Protein AF-A0A7J9MQE6-F1 (afdb_monomer)

Solvent-accessible surface area (backbone atoms only — not comparable to full-atom values): 6881 Å² total; per-residue (Å²): 132,86,78,79,64,64,79,75,65,32,72,67,51,50,51,52,50,43,68,76,34,56,75,75,67,57,64,67,83,64,50,72,65,57,46,51,51,53,49,53,51,50,52,51,50,57,60,51,68,68,42,91,43,76,67,50,34,54,50,52,51,50,53,54,57,66,68,60,66,72,84,71,84,64,95,64,91,70,88,75,81,79,72,86,78,80,87,75,78,85,88,82,85,87,82,86,82,84,82,79,84,130

Mean predicted aligned error: 18.94 Å

Structure (mmCIF, N/CA/C/O backbone):
data_AF-A0A7J9MQE6-F1
#
_entry.id   AF-A0A7J9MQE6-F1
#
loop_
_atom_site.group_PDB
_atom_site.id
_atom_site.type_symbol
_atom_site.label_atom_id
_atom_site.label_alt_id
_atom_site.label_comp_id
_atom_site.label_asym_id
_atom_site.label_entity_id
_atom_site.label_seq_id
_atom_site.pdbx_PDB_ins_code
_atom_site.Cartn_x
_atom_site.Cartn_y
_atom_site.Cartn_z
_atom_site.occupancy
_atom_site.B_iso_or_equiv
_atom_site.auth_seq_id
_atom_site.auth_comp_id
_atom_site.auth_asym_id
_atom_site.auth_atom_id
_atom_site.pdbx_PDB_model_num
ATOM 1 N N . MET A 1 1 ? -20.780 -10.462 -6.974 1.00 45.81 1 MET A N 1
ATOM 2 C CA . MET A 1 1 ? -19.408 -10.807 -6.545 1.00 45.81 1 MET A CA 1
ATOM 3 C C . MET A 1 1 ? -18.716 -11.459 -7.733 1.00 45.81 1 MET A C 1
ATOM 5 O O . MET A 1 1 ? -19.064 -12.575 -8.094 1.00 45.81 1 MET A O 1
ATOM 9 N N . MET A 1 2 ? -17.872 -10.708 -8.439 1.00 63.72 2 MET A N 1
ATOM 10 C CA . MET A 1 2 ? -17.177 -11.192 -9.634 1.00 63.72 2 MET A CA 1
ATOM 11 C C . MET A 1 2 ? -16.049 -12.111 -9.156 1.00 63.72 2 MET A C 1
ATOM 13 O O . MET A 1 2 ? -15.145 -11.647 -8.467 1.00 63.72 2 MET A O 1
ATOM 17 N N . LYS A 1 3 ? -16.160 -13.421 -9.408 1.00 71.94 3 LYS A N 1
ATOM 18 C CA . LYS A 1 3 ? -15.112 -14.377 -9.031 1.00 71.94 3 LYS A CA 1
ATOM 19 C C . LYS A 1 3 ? -13.891 -14.091 -9.899 1.00 71.94 3 LYS A C 1
ATOM 21 O O . LYS A 1 3 ? -13.968 -14.196 -11.122 1.00 71.94 3 LYS A O 1
ATOM 26 N N . PHE A 1 4 ? -12.806 -13.659 -9.267 1.00 72.12 4 PHE A N 1
ATOM 27 C CA . PHE A 1 4 ? -11.526 -13.514 -9.940 1.00 72.12 4 PHE A CA 1
ATOM 28 C C . PHE A 1 4 ? -11.062 -14.911 -10.361 1.00 72.12 4 PHE A C 1
ATOM 30 O O . PHE A 1 4 ? -11.169 -15.855 -9.580 1.00 72.12 4 PHE A O 1
ATOM 37 N N . ASN A 1 5 ? -10.673 -15.064 -11.625 1.00 75.56 5 ASN A N 1
ATOM 38 C CA . ASN A 1 5 ? -10.330 -16.369 -12.174 1.00 75.56 5 ASN A CA 1
ATOM 39 C C . ASN A 1 5 ? -8.815 -16.550 -12.084 1.00 75.56 5 ASN A C 1
ATOM 41 O O . ASN A 1 5 ? -8.092 -16.146 -12.997 1.00 75.56 5 ASN A O 1
ATOM 45 N N . ASP A 1 6 ? -8.355 -17.100 -10.960 1.00 70.50 6 ASP A N 1
ATOM 46 C CA . ASP A 1 6 ? -6.930 -17.257 -10.644 1.00 70.50 6 ASP A CA 1
ATOM 47 C C . ASP A 1 6 ? -6.189 -18.088 -11.707 1.00 70.50 6 ASP A C 1
ATOM 49 O O . ASP A 1 6 ? -5.053 -17.777 -12.052 1.00 70.50 6 ASP A O 1
ATOM 53 N N . GLU A 1 7 ? -6.861 -19.068 -12.326 1.00 74.19 7 GLU A N 1
ATOM 54 C CA . GLU A 1 7 ? -6.292 -19.903 -13.398 1.00 74.19 7 GLU A CA 1
ATOM 55 C C . GLU A 1 7 ? -5.904 -19.112 -14.653 1.00 74.19 7 GLU A C 1
ATOM 57 O O . GLU A 1 7 ? -4.994 -19.500 -15.383 1.00 74.19 7 GLU A O 1
ATOM 62 N N . LYS A 1 8 ? -6.576 -17.986 -14.924 1.00 75.25 8 LYS A N 1
ATOM 63 C CA . LYS A 1 8 ? -6.280 -17.159 -16.104 1.00 75.25 8 LYS A CA 1
ATOM 64 C C . LYS A 1 8 ? -4.950 -16.413 -15.964 1.00 75.25 8 LYS A C 1
ATOM 66 O O . LYS A 1 8 ? -4.370 -16.009 -16.969 1.00 75.25 8 LYS A O 1
ATOM 71 N N . TYR A 1 9 ? -4.499 -16.209 -14.731 1.00 81.25 9 TYR A N 1
ATOM 72 C CA . TYR A 1 9 ? -3.286 -15.473 -14.393 1.00 81.25 9 TYR A CA 1
ATOM 73 C C . TYR A 1 9 ? -2.260 -16.399 -13.741 1.00 81.25 9 TYR A C 1
ATOM 75 O O . TYR A 1 9 ? -1.562 -16.003 -12.808 1.00 81.25 9 TYR A O 1
ATOM 83 N N . ASP A 1 10 ? -2.174 -17.635 -14.237 1.00 83.44 10 ASP A N 1
ATOM 84 C CA . ASP A 1 10 ? -1.128 -18.560 -13.832 1.00 83.44 10 ASP A CA 1
ATOM 85 C C . ASP A 1 10 ? 0.272 -18.006 -14.166 1.00 83.44 10 ASP A C 1
ATOM 87 O O . ASP A 1 10 ? 0.449 -17.048 -14.933 1.00 83.44 10 ASP A O 1
ATOM 91 N N . SER A 1 11 ? 1.300 -18.608 -13.569 1.00 83.31 11 SER A N 1
ATOM 92 C CA . SER A 1 11 ? 2.684 -18.171 -13.778 1.00 83.31 11 SER A CA 1
ATOM 93 C C . SER A 1 11 ? 3.084 -18.196 -15.256 1.00 83.31 11 SER A C 1
ATOM 95 O O . SER A 1 11 ? 3.793 -17.302 -15.708 1.00 83.31 11 SER A O 1
ATOM 97 N N . LYS A 1 12 ? 2.565 -19.149 -16.043 1.00 88.56 12 LYS A N 1
ATOM 98 C CA . LYS A 1 12 ? 2.851 -1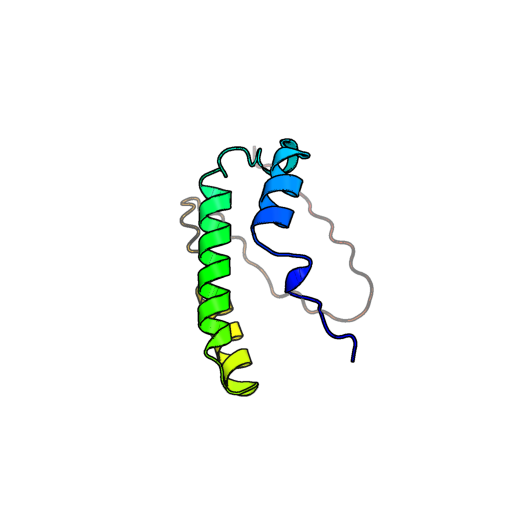9.271 -17.481 1.00 88.56 12 LYS A CA 1
ATOM 99 C C . LYS A 1 12 ? 2.285 -18.105 -18.286 1.00 88.56 12 LYS A C 1
ATOM 101 O O . LYS A 1 12 ? 2.944 -17.614 -19.206 1.00 88.56 12 LYS A O 1
ATOM 106 N N . TYR A 1 13 ? 1.072 -17.660 -17.965 1.00 87.56 13 TYR A N 1
ATOM 107 C CA . TYR A 1 13 ? 0.463 -16.492 -18.584 1.00 87.56 13 TYR A CA 1
ATOM 108 C C . TYR A 1 13 ? 1.278 -15.233 -18.287 1.00 87.56 13 TYR A C 1
ATOM 110 O O . TYR A 1 13 ? 1.568 -14.465 -19.209 1.00 87.56 13 TYR A O 1
ATOM 118 N N . LEU A 1 14 ? 1.681 -15.047 -17.025 1.00 84.00 14 LEU A N 1
ATOM 119 C CA . LEU A 1 14 ? 2.508 -13.913 -16.614 1.00 84.00 14 LEU A CA 1
ATOM 120 C C . LEU A 1 14 ? 3.872 -13.936 -17.313 1.00 84.00 14 LEU A C 1
ATOM 122 O O . LEU A 1 14 ? 4.246 -12.934 -17.921 1.00 84.00 14 LEU A O 1
ATOM 126 N N . ASP A 1 15 ? 4.559 -15.078 -17.330 1.00 85.44 15 ASP A N 1
ATOM 127 C CA . ASP A 1 15 ? 5.847 -15.235 -18.014 1.00 85.44 15 ASP A CA 1
ATOM 128 C C . ASP A 1 15 ? 5.736 -14.885 -19.502 1.00 85.44 15 ASP A C 1
ATOM 130 O O . ASP A 1 15 ? 6.514 -14.092 -20.030 1.00 85.44 15 ASP A O 1
ATOM 134 N N . ASN A 1 16 ? 4.723 -15.412 -20.194 1.00 89.50 16 ASN A N 1
ATOM 135 C CA . ASN A 1 16 ? 4.476 -15.095 -21.600 1.00 89.50 16 ASN A CA 1
ATOM 136 C C . ASN A 1 16 ? 4.145 -13.607 -21.815 1.00 89.50 16 ASN A C 1
ATOM 138 O O . ASN A 1 16 ? 4.587 -13.008 -22.797 1.00 89.50 16 ASN A O 1
ATOM 142 N N . PHE A 1 17 ? 3.388 -12.991 -20.905 1.00 86.94 17 PHE A N 1
ATOM 143 C CA . PHE A 1 17 ? 3.062 -11.569 -20.962 1.00 86.94 17 PHE A CA 1
ATOM 144 C C . PHE A 1 17 ? 4.314 -10.694 -20.814 1.00 86.94 17 PHE A C 1
ATOM 146 O O . PHE A 1 17 ? 4.516 -9.787 -21.625 1.00 86.94 17 PHE A O 1
ATOM 153 N N . PHE A 1 18 ? 5.182 -10.984 -19.844 1.00 83.88 18 PHE A N 1
ATOM 154 C CA . PHE A 1 18 ? 6.432 -10.246 -19.643 1.00 83.88 18 PHE A CA 1
ATOM 155 C C . PHE A 1 18 ? 7.441 -10.492 -20.770 1.00 83.88 18 PHE A C 1
ATOM 157 O O . PHE A 1 18 ? 8.049 -9.538 -21.256 1.00 83.88 18 PHE A O 1
ATOM 164 N N . ASN A 1 19 ? 7.538 -11.724 -21.277 1.00 84.31 19 ASN A N 1
ATOM 165 C CA . ASN A 1 19 ? 8.377 -12.059 -22.432 1.00 84.31 19 ASN A CA 1
ATOM 166 C C . ASN A 1 19 ? 7.958 -11.295 -23.696 1.00 84.31 19 ASN A C 1
ATOM 168 O O . ASN A 1 19 ? 8.809 -10.819 -24.446 1.00 84.31 19 ASN A O 1
ATOM 172 N N . LYS A 1 20 ? 6.648 -11.130 -23.925 1.00 89.12 20 LYS A N 1
ATOM 173 C CA . LYS A 1 20 ? 6.114 -10.332 -25.043 1.00 89.12 20 LYS A CA 1
ATOM 174 C C . LYS A 1 20 ? 6.255 -8.827 -24.833 1.00 89.12 20 LYS A C 1
ATOM 176 O O . LYS A 1 20 ? 6.240 -8.073 -25.803 1.00 89.12 20 LYS A O 1
ATOM 181 N N . ASN A 1 21 ? 6.414 -8.388 -23.588 1.00 81.31 21 ASN A N 1
ATOM 182 C CA . ASN A 1 21 ? 6.543 -6.986 -23.220 1.00 81.31 21 ASN A CA 1
ATOM 183 C C . ASN A 1 21 ? 7.862 -6.742 -22.468 1.00 81.31 21 ASN A C 1
ATOM 185 O O . ASN A 1 21 ? 7.844 -6.305 -21.316 1.00 81.31 21 ASN A O 1
ATOM 189 N N . PRO A 1 22 ? 9.029 -6.938 -23.110 1.00 75.31 22 PRO A N 1
ATOM 190 C CA . PRO A 1 22 ? 10.329 -6.835 -22.444 1.00 75.31 22 PRO A CA 1
ATOM 191 C C . PRO A 1 22 ? 10.613 -5.432 -21.885 1.00 75.31 22 PRO A C 1
ATOM 193 O O . PRO A 1 22 ? 11.476 -5.266 -21.031 1.00 75.31 22 PRO A O 1
ATOM 196 N N . ARG A 1 23 ? 9.874 -4.404 -22.327 1.00 77.06 23 ARG A N 1
ATOM 197 C CA . ARG A 1 23 ? 9.917 -3.049 -21.752 1.00 77.06 23 ARG A CA 1
ATOM 198 C C . ARG A 1 23 ? 9.340 -2.976 -20.332 1.00 77.06 23 ARG A C 1
ATOM 200 O O . ARG A 1 23 ? 9.743 -2.090 -19.595 1.00 77.06 23 ARG A O 1
ATOM 207 N N . LEU A 1 24 ? 8.445 -3.892 -19.956 1.00 70.94 24 LEU A N 1
ATOM 208 C CA . LEU A 1 24 ? 7.899 -3.995 -18.598 1.00 70.94 24 LEU A CA 1
ATOM 209 C C . LEU A 1 24 ? 8.883 -4.671 -17.638 1.00 70.94 24 LEU A C 1
ATOM 211 O O . LEU A 1 24 ? 8.901 -4.338 -16.463 1.00 70.94 24 LEU A O 1
ATOM 215 N N . CYS A 1 25 ? 9.718 -5.590 -18.137 1.00 59.88 25 CYS A N 1
ATOM 216 C CA . CYS A 1 25 ? 10.773 -6.234 -17.345 1.00 59.88 25 CYS A CA 1
ATOM 217 C C . CYS A 1 25 ? 12.063 -5.413 -17.257 1.00 59.88 25 CYS A C 1
ATOM 219 O O . CYS A 1 25 ? 12.885 -5.665 -16.379 1.00 59.88 25 CYS A O 1
ATOM 221 N N . LYS A 1 26 ? 12.253 -4.415 -18.128 1.00 56.16 26 LYS A N 1
ATOM 222 C CA . LYS A 1 26 ? 13.343 -3.440 -18.011 1.00 56.16 26 LYS A CA 1
ATOM 223 C C . LYS A 1 26 ? 13.010 -2.410 -16.935 1.00 56.16 26 LYS A C 1
ATOM 225 O O . LYS A 1 26 ? 12.900 -1.219 -17.211 1.00 56.16 26 LYS A O 1
ATOM 230 N N . PHE A 1 27 ? 12.887 -2.863 -15.694 1.00 56.88 27 PHE A N 1
ATOM 231 C CA . PHE A 1 27 ? 13.190 -1.971 -14.591 1.00 56.88 27 PHE A CA 1
ATOM 232 C C . PHE A 1 27 ? 14.688 -1.698 -14.703 1.00 56.88 27 PHE A C 1
ATOM 234 O O . PHE A 1 27 ? 15.507 -2.604 -14.548 1.00 56.88 27 PHE A O 1
ATOM 241 N N . ALA A 1 28 ? 15.052 -0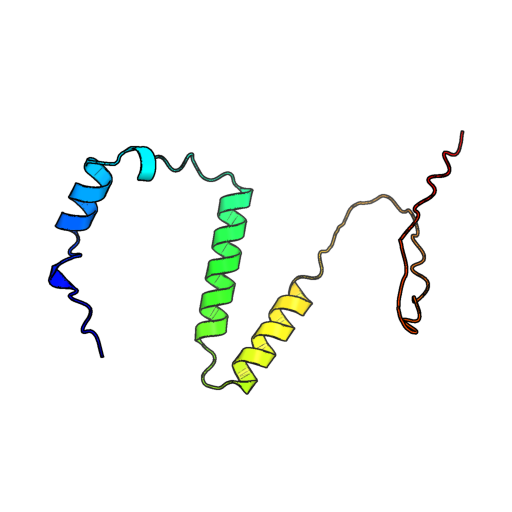.465 -15.068 1.00 56.28 28 ALA A N 1
ATOM 242 C CA . ALA A 1 28 ? 16.399 0.017 -14.793 1.00 56.28 28 ALA A CA 1
ATOM 243 C C . ALA A 1 28 ? 16.708 -0.347 -13.337 1.00 56.28 28 ALA A C 1
ATOM 245 O O . ALA A 1 28 ? 15.798 -0.241 -12.509 1.00 56.28 28 ALA A O 1
ATOM 246 N N . ALA A 1 29 ? 17.922 -0.836 -13.051 1.00 62.06 29 ALA A N 1
ATOM 247 C CA . ALA A 1 29 ? 18.329 -1.160 -11.687 1.00 62.06 29 ALA A CA 1
ATOM 248 C C . ALA A 1 29 ? 17.851 -0.022 -10.785 1.00 62.06 29 ALA A C 1
ATOM 250 O O . ALA A 1 29 ? 18.247 1.126 -11.001 1.00 62.06 29 ALA A O 1
ATOM 251 N N . ALA A 1 30 ? 16.887 -0.328 -9.910 1.00 62.22 30 ALA A N 1
ATOM 252 C CA . ALA A 1 30 ? 16.220 0.696 -9.131 1.00 62.22 30 ALA A CA 1
ATOM 253 C C . ALA A 1 30 ? 17.318 1.430 -8.376 1.00 62.22 30 ALA A C 1
ATOM 255 O O . ALA A 1 30 ? 18.117 0.785 -7.688 1.00 62.22 30 ALA A O 1
ATOM 256 N N . ASP A 1 31 ? 17.410 2.748 -8.558 1.00 74.81 31 ASP A N 1
ATOM 257 C CA . ASP A 1 31 ? 18.452 3.496 -7.875 1.00 74.81 31 ASP A CA 1
ATOM 258 C C . ASP A 1 31 ? 18.322 3.234 -6.361 1.00 74.81 31 ASP A C 1
ATOM 260 O O . ASP A 1 31 ? 17.253 2.868 -5.852 1.00 74.81 31 ASP A O 1
ATOM 264 N N . GLN A 1 32 ? 19.427 3.351 -5.632 1.00 80.38 32 GLN A N 1
ATOM 265 C CA . GLN A 1 32 ? 19.475 3.004 -4.215 1.00 80.38 32 GLN A CA 1
ATOM 266 C C . GLN A 1 32 ? 18.362 3.689 -3.397 1.00 80.38 32 GLN A C 1
ATOM 268 O O . GLN A 1 32 ? 17.844 3.093 -2.452 1.00 80.38 32 GLN A O 1
ATOM 273 N N . THR A 1 33 ? 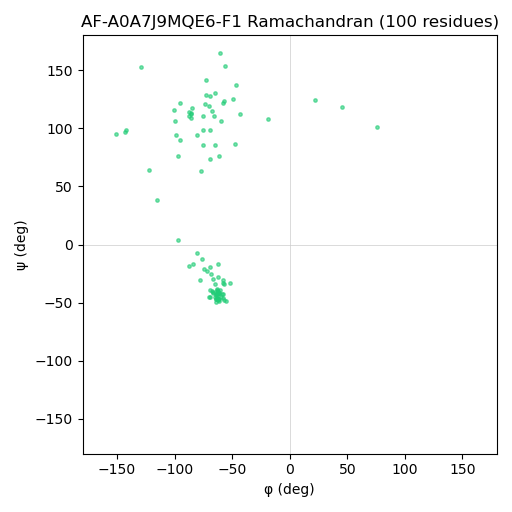17.958 4.906 -3.768 1.00 78.38 33 THR A N 1
ATOM 274 C CA . THR A 1 33 ? 16.853 5.644 -3.143 1.00 78.38 33 THR A CA 1
ATOM 275 C C . THR A 1 33 ? 15.498 5.007 -3.443 1.00 78.38 33 THR A C 1
ATOM 277 O O . T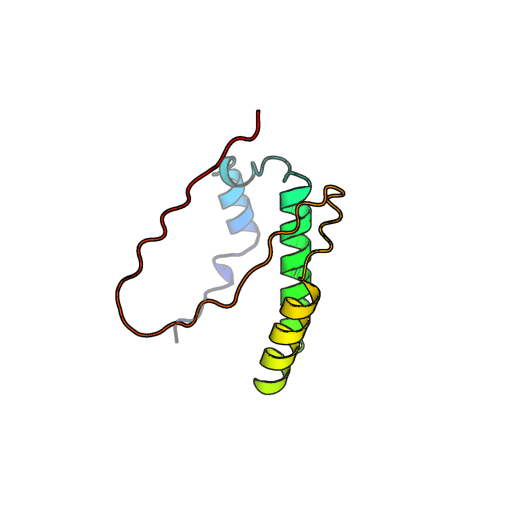HR A 1 33 ? 14.730 4.762 -2.513 1.00 78.38 33 THR A O 1
ATOM 280 N N . THR A 1 34 ? 15.240 4.621 -4.695 1.00 81.81 34 THR A N 1
ATOM 281 C CA . THR A 1 34 ? 14.039 3.871 -5.088 1.00 81.81 34 THR A CA 1
ATOM 282 C C . THR A 1 34 ? 13.946 2.536 -4.340 1.00 81.81 34 THR A C 1
ATOM 284 O O . THR A 1 34 ? 12.884 2.178 -3.828 1.00 81.81 34 THR A O 1
ATOM 287 N N . THR A 1 35 ? 15.066 1.821 -4.198 1.00 85.44 35 THR A N 1
ATOM 288 C CA . THR A 1 35 ? 15.121 0.553 -3.448 1.00 85.44 35 THR A CA 1
ATOM 289 C C . THR A 1 35 ? 14.807 0.760 -1.963 1.00 85.44 35 THR A C 1
ATOM 291 O O . THR A 1 35 ? 13.961 0.058 -1.408 1.00 85.44 35 THR A O 1
ATOM 294 N N . LYS A 1 36 ? 15.425 1.763 -1.323 1.00 84.44 36 LYS A N 1
ATOM 295 C CA . LYS A 1 36 ? 15.163 2.112 0.084 1.00 84.44 36 LYS A CA 1
ATOM 296 C C . LYS A 1 36 ? 13.713 2.545 0.309 1.00 84.44 36 LYS A C 1
ATOM 298 O O . LYS A 1 36 ? 13.098 2.119 1.282 1.00 84.44 36 LYS A O 1
ATOM 303 N N . PHE A 1 37 ? 13.146 3.336 -0.602 1.00 83.56 37 PHE A N 1
ATOM 304 C CA . PHE A 1 37 ? 11.749 3.766 -0.535 1.00 83.56 37 PHE A CA 1
ATOM 305 C C . PHE A 1 37 ? 10.781 2.578 -0.607 1.00 83.56 37 PHE A C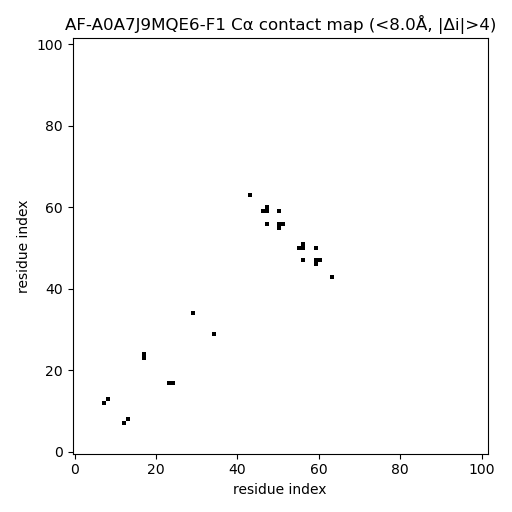 1
ATOM 307 O O . PHE A 1 37 ? 9.867 2.465 0.211 1.00 83.56 37 PHE A O 1
ATOM 314 N N . LEU A 1 38 ? 11.000 1.656 -1.551 1.00 88.06 38 LEU A N 1
ATOM 315 C CA . LEU A 1 38 ? 10.184 0.448 -1.675 1.00 88.06 38 LEU A CA 1
ATOM 316 C C . LEU A 1 38 ? 10.303 -0.451 -0.441 1.00 88.06 38 LEU A C 1
ATOM 318 O O . LEU A 1 38 ? 9.293 -0.984 0.018 1.00 88.06 38 LEU A O 1
ATOM 322 N N . GLN A 1 39 ? 11.503 -0.580 0.128 1.00 88.69 39 GLN A N 1
ATOM 323 C CA . GLN A 1 39 ? 11.719 -1.333 1.361 1.00 88.69 39 GLN A CA 1
ATOM 324 C C . GLN A 1 39 ? 10.980 -0.701 2.546 1.00 88.69 39 GLN A C 1
ATOM 326 O O . GLN A 1 39 ? 10.228 -1.397 3.222 1.00 88.69 39 GLN A O 1
ATOM 331 N N . ALA A 1 40 ? 11.124 0.611 2.759 1.00 85.81 40 ALA A N 1
ATOM 332 C CA . ALA A 1 40 ? 10.420 1.332 3.820 1.00 85.81 40 ALA A CA 1
ATOM 333 C C . ALA A 1 40 ? 8.896 1.186 3.685 1.00 85.81 40 ALA A C 1
ATOM 335 O O . ALA A 1 40 ? 8.206 0.891 4.661 1.00 85.81 40 ALA A O 1
ATOM 336 N N . LYS A 1 41 ? 8.374 1.296 2.456 1.00 87.62 41 LYS A N 1
ATOM 337 C CA . LYS A 1 41 ? 6.952 1.091 2.157 1.00 87.62 41 LYS A CA 1
ATOM 338 C C . LYS A 1 41 ? 6.496 -0.342 2.448 1.00 87.62 41 LYS A C 1
ATOM 340 O O . LYS A 1 41 ? 5.417 -0.535 3.004 1.00 87.62 41 LYS A O 1
ATOM 345 N N . SER A 1 42 ? 7.300 -1.340 2.080 1.00 90.19 42 SER A N 1
ATOM 346 C CA . SER A 1 42 ? 7.007 -2.750 2.355 1.00 90.19 42 SER A CA 1
ATOM 347 C C . SER A 1 42 ? 6.942 -3.024 3.861 1.00 90.19 42 SER A C 1
ATOM 349 O O . SER A 1 42 ? 5.969 -3.603 4.341 1.00 90.19 42 SER A O 1
ATOM 351 N N . THR A 1 43 ? 7.920 -2.524 4.622 1.00 90.44 43 THR A N 1
ATOM 352 C CA . THR A 1 43 ? 7.958 -2.648 6.086 1.00 90.44 43 THR A CA 1
ATOM 353 C C . THR A 1 43 ? 6.756 -1.974 6.745 1.00 90.44 43 THR A C 1
ATOM 355 O O . THR A 1 43 ? 6.091 -2.595 7.575 1.00 90.44 43 THR A O 1
ATOM 358 N N . ALA A 1 44 ? 6.423 -0.744 6.339 1.00 88.06 44 ALA A N 1
ATOM 359 C CA . ALA A 1 44 ? 5.250 -0.035 6.847 1.00 88.06 44 ALA A CA 1
ATOM 360 C C . ALA A 1 44 ? 3.962 -0.831 6.587 1.00 88.06 44 ALA A C 1
ATOM 362 O O . ALA A 1 44 ? 3.165 -1.043 7.498 1.00 88.06 44 ALA A O 1
ATOM 363 N N . ASN A 1 45 ? 3.790 -1.361 5.373 1.00 90.31 45 ASN A N 1
ATOM 364 C CA . ASN A 1 45 ? 2.636 -2.194 5.038 1.00 90.31 45 ASN A CA 1
ATOM 365 C C . ASN A 1 45 ? 2.567 -3.473 5.883 1.00 90.31 45 ASN A C 1
ATOM 367 O O . ASN A 1 45 ? 1.483 -3.835 6.334 1.00 90.31 45 ASN A O 1
ATOM 371 N N . ALA A 1 46 ? 3.696 -4.147 6.117 1.00 92.44 46 ALA A N 1
ATOM 372 C CA . ALA A 1 46 ? 3.736 -5.358 6.933 1.00 92.44 46 ALA A CA 1
ATOM 373 C C . ALA A 1 46 ? 3.312 -5.082 8.383 1.00 92.44 46 ALA A C 1
ATOM 375 O O . ALA A 1 46 ? 2.516 -5.828 8.945 1.00 92.44 46 ALA A O 1
ATOM 376 N N . MET A 1 47 ? 3.790 -3.984 8.968 1.00 89.38 47 MET A N 1
ATOM 377 C CA . MET A 1 47 ? 3.404 -3.562 10.317 1.00 89.38 47 MET A CA 1
ATOM 378 C C . MET A 1 47 ? 1.929 -3.140 10.383 1.00 89.38 47 MET A C 1
ATOM 380 O O . MET A 1 47 ? 1.221 -3.533 11.306 1.00 89.38 47 MET A O 1
ATOM 384 N N . LEU A 1 48 ? 1.423 -2.407 9.385 1.00 91.31 48 LEU A N 1
ATOM 385 C CA . LEU A 1 48 ? 0.004 -2.037 9.315 1.00 91.31 48 LEU A CA 1
ATOM 386 C C . LEU A 1 48 ? -0.915 -3.254 9.140 1.00 91.31 48 LEU A C 1
ATOM 388 O O . LEU A 1 48 ? -2.016 -3.265 9.687 1.00 91.31 48 LEU A O 1
ATOM 392 N N . ALA A 1 49 ? -0.464 -4.286 8.423 1.00 92.25 49 ALA A N 1
ATOM 393 C CA . ALA A 1 49 ? -1.209 -5.529 8.227 1.00 92.25 49 ALA A CA 1
ATOM 394 C C . ALA A 1 49 ? -1.341 -6.372 9.509 1.00 92.25 49 ALA A C 1
ATOM 396 O O . ALA A 1 49 ? -2.234 -7.211 9.585 1.00 92.25 49 ALA A O 1
ATOM 397 N N . GLN A 1 50 ? -0.495 -6.147 10.521 1.00 90.19 50 GLN A N 1
ATOM 398 C CA . GLN A 1 50 ? -0.615 -6.808 11.828 1.00 90.19 50 GLN A CA 1
ATOM 399 C C . GLN A 1 50 ? -1.743 -6.226 12.695 1.00 90.19 50 GLN A C 1
ATOM 401 O O . GLN A 1 50 ? -2.103 -6.820 13.712 1.00 90.19 50 GLN A O 1
ATOM 406 N N . ALA A 1 51 ? -2.310 -5.0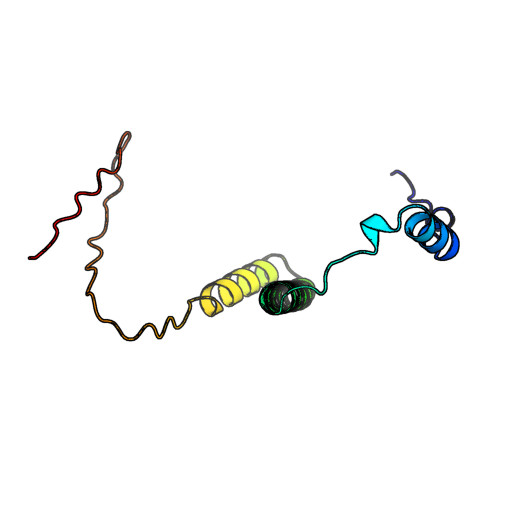72 12.326 1.00 93.69 51 ALA A N 1
ATOM 407 C CA . ALA A 1 51 ? -3.398 -4.463 13.078 1.00 93.69 51 ALA A CA 1
ATOM 408 C C . ALA A 1 51 ? -4.696 -5.274 12.931 1.00 93.69 51 ALA A C 1
ATOM 410 O O . ALA A 1 51 ? -5.254 -5.378 11.839 1.00 93.69 51 ALA A O 1
ATOM 411 N N . ASN A 1 52 ? -5.231 -5.774 14.047 1.00 92.62 52 ASN A N 1
ATOM 412 C CA . ASN A 1 52 ? -6.491 -6.526 14.058 1.00 92.62 52 ASN A CA 1
ATOM 413 C C . ASN A 1 52 ? -7.711 -5.609 14.206 1.00 92.62 52 ASN A C 1
ATOM 415 O O . ASN A 1 52 ? -8.840 -5.995 13.903 1.00 92.62 52 ASN A O 1
ATOM 419 N N . THR A 1 53 ? -7.499 -4.377 14.677 1.00 95.12 53 THR A N 1
ATOM 420 C CA . THR A 1 53 ? -8.566 -3.397 14.889 1.00 95.12 53 THR A CA 1
ATOM 421 C C . THR A 1 53 ? -8.257 -2.050 14.237 1.00 95.12 53 THR A C 1
ATOM 423 O O . THR A 1 53 ? -7.112 -1.613 14.123 1.00 95.12 53 THR A O 1
ATOM 426 N N . LYS A 1 54 ? -9.312 -1.305 13.883 1.00 93.31 54 LYS A N 1
ATOM 427 C CA . LYS A 1 54 ? -9.192 0.061 13.335 1.00 93.31 54 LYS A CA 1
ATOM 428 C C . LYS A 1 54 ? -8.453 1.019 14.281 1.00 93.31 54 LYS A C 1
ATOM 430 O O . LYS A 1 54 ? -7.817 1.964 13.819 1.00 93.31 54 LYS A O 1
ATOM 435 N N . LYS A 1 55 ? -8.561 0.807 15.597 1.00 95.19 55 LYS A N 1
ATOM 436 C CA . LYS A 1 55 ? -7.876 1.619 16.613 1.00 95.19 55 LYS A CA 1
ATOM 437 C C . LYS A 1 55 ? -6.368 1.366 16.591 1.00 95.19 55 LYS A C 1
ATOM 439 O O . LYS A 1 55 ? -5.607 2.328 16.591 1.00 95.19 55 LYS A O 1
ATOM 444 N N . GLU A 1 56 ? -5.952 0.104 16.525 1.00 92.81 56 GLU A N 1
ATOM 445 C CA . GLU A 1 56 ? -4.539 -0.284 16.410 1.00 92.81 56 GLU A CA 1
ATOM 446 C C . GLU A 1 56 ? -3.926 0.204 15.102 1.00 92.81 56 GLU A C 1
ATOM 448 O O . GLU A 1 56 ? -2.856 0.800 15.130 1.00 92.81 56 GLU A O 1
ATOM 453 N N . TYR A 1 57 ? -4.644 0.065 13.983 1.00 94.69 57 TYR A N 1
ATOM 454 C CA . TYR A 1 57 ? -4.199 0.582 12.688 1.00 94.69 57 TYR A CA 1
ATOM 455 C C . TYR A 1 57 ? -3.903 2.086 12.754 1.00 94.69 57 TYR A C 1
ATOM 457 O O . TYR A 1 57 ? -2.841 2.544 12.344 1.00 94.69 57 TYR A O 1
ATOM 465 N N . LYS A 1 58 ? -4.831 2.870 13.322 1.00 94.44 58 LYS A N 1
ATOM 466 C CA . LYS A 1 58 ? -4.643 4.318 13.493 1.00 94.44 58 LYS A CA 1
ATOM 467 C C . LYS A 1 58 ? -3.475 4.643 14.422 1.00 94.44 58 LYS A C 1
ATOM 469 O O . LYS A 1 58 ? -2.743 5.582 14.139 1.00 94.44 58 LYS A O 1
ATOM 474 N N . LYS A 1 59 ? -3.301 3.882 15.508 1.00 94.31 59 LYS A N 1
ATOM 475 C CA . LYS A 1 59 ? -2.175 4.055 16.434 1.00 94.31 59 LYS A CA 1
ATOM 476 C C . LYS A 1 59 ? -0.838 3.825 15.718 1.00 94.31 59 LYS A C 1
ATOM 478 O O . LYS A 1 59 ? 0.029 4.683 15.806 1.00 94.31 59 LYS A O 1
ATOM 483 N N . LEU A 1 60 ? -0.719 2.731 14.964 1.00 92.44 60 LEU A N 1
ATOM 484 C CA . LEU A 1 60 ? 0.480 2.403 14.186 1.00 92.44 60 LEU A CA 1
ATOM 485 C C . LEU A 1 60 ? 0.774 3.448 13.104 1.00 92.44 60 LEU A C 1
ATOM 487 O O . LEU A 1 60 ? 1.923 3.837 12.937 1.00 92.44 60 LEU A O 1
ATOM 491 N N . MET A 1 61 ? -0.251 3.959 12.414 1.00 90.88 61 MET A N 1
ATOM 492 C CA . MET A 1 61 ? -0.086 5.052 11.446 1.00 90.88 61 MET A CA 1
ATOM 493 C C . MET A 1 61 ? 0.498 6.314 12.091 1.00 90.88 61 MET A C 1
ATOM 495 O O . MET A 1 61 ? 1.396 6.927 11.524 1.00 90.88 61 MET A O 1
ATOM 499 N N . VAL A 1 62 ? -0.006 6.707 13.265 1.00 92.25 62 VAL A N 1
ATOM 500 C CA . VAL A 1 62 ? 0.505 7.880 13.991 1.00 92.25 62 VAL A CA 1
ATOM 501 C C . VAL A 1 62 ? 1.949 7.651 14.431 1.00 92.25 62 VAL A C 1
ATOM 503 O O . VAL A 1 62 ? 2.788 8.509 14.198 1.00 92.25 62 VAL A O 1
ATOM 506 N N . GLU A 1 63 ? 2.257 6.481 14.987 1.00 89.62 63 GLU A N 1
ATOM 507 C CA . GLU A 1 63 ? 3.608 6.123 15.432 1.00 89.62 63 GLU A CA 1
ATOM 508 C C . GLU A 1 63 ? 4.624 6.107 14.278 1.00 89.62 63 GLU A C 1
ATOM 510 O O . GLU A 1 63 ? 5.723 6.644 14.417 1.00 89.62 63 GLU A O 1
ATOM 515 N N . MET A 1 64 ? 4.244 5.573 13.111 1.00 88.25 64 MET A N 1
ATOM 516 C CA . MET A 1 64 ? 5.085 5.599 11.909 1.00 88.25 64 MET A CA 1
ATOM 517 C C . MET A 1 64 ? 5.341 7.017 11.405 1.00 88.25 64 MET A C 1
ATOM 519 O O . MET A 1 64 ? 6.469 7.328 11.039 1.00 88.25 64 MET A O 1
ATOM 523 N N . LEU A 1 65 ? 4.313 7.873 11.387 1.00 85.38 65 LEU A N 1
ATOM 524 C CA . LEU A 1 65 ? 4.452 9.268 10.962 1.00 85.38 65 LEU A CA 1
ATOM 525 C C . LEU A 1 65 ? 5.314 10.069 11.944 1.00 85.38 65 LEU A C 1
ATOM 527 O O . LEU A 1 65 ? 6.163 10.835 11.506 1.00 85.38 65 LEU A O 1
ATOM 531 N N . SER A 1 66 ? 5.153 9.849 13.251 1.00 85.00 66 SER A N 1
ATOM 532 C CA . SER A 1 66 ? 5.994 10.469 14.282 1.00 85.00 66 SER A CA 1
ATOM 533 C C . SER A 1 66 ? 7.444 9.982 14.242 1.00 85.00 66 SER A C 1
ATOM 535 O O . SER A 1 66 ? 8.345 10.734 14.583 1.00 85.00 66 SER A O 1
ATOM 537 N N . SER A 1 67 ? 7.688 8.746 13.801 1.00 77.69 67 SER A N 1
ATOM 538 C CA . SER A 1 67 ? 9.047 8.208 13.626 1.00 77.69 67 SER A CA 1
ATOM 539 C C . SER A 1 67 ? 9.715 8.661 12.323 1.00 77.69 67 SER A C 1
ATOM 541 O O . SER A 1 67 ? 10.881 8.354 12.090 1.00 77.69 67 SER A O 1
ATOM 543 N N . MET A 1 68 ? 8.969 9.342 11.448 1.00 68.38 68 MET A N 1
ATOM 544 C CA . MET A 1 68 ? 9.440 9.835 10.152 1.00 68.38 68 MET A CA 1
ATOM 545 C C . MET A 1 68 ? 9.873 11.310 10.210 1.00 68.38 68 MET A C 1
ATOM 547 O O . MET A 1 68 ? 10.255 11.854 9.174 1.00 68.38 68 MET A O 1
ATOM 551 N N . ASP A 1 69 ? 9.855 11.948 11.391 1.00 58.53 69 ASP A N 1
ATOM 552 C CA . ASP A 1 69 ? 10.534 13.231 11.597 1.00 58.53 69 ASP A CA 1
ATOM 553 C C . ASP A 1 69 ? 12.027 13.036 11.301 1.00 58.53 69 ASP A C 1
ATOM 555 O O . ASP A 1 69 ? 12.762 12.358 12.018 1.00 58.53 69 ASP A O 1
ATOM 559 N N . PHE A 1 70 ? 12.444 13.569 10.157 1.00 52.28 70 PHE A N 1
ATOM 560 C CA . PHE A 1 70 ? 13.805 13.513 9.654 1.00 52.28 70 PHE A CA 1
ATOM 561 C C . PHE A 1 70 ? 14.766 14.148 10.670 1.00 52.28 70 PHE A C 1
ATOM 563 O O . PHE A 1 70 ? 14.679 15.349 10.929 1.00 52.28 70 PHE A O 1
ATOM 570 N N . GLU A 1 71 ? 15.767 13.396 11.139 1.00 44.09 71 GLU A N 1
ATOM 571 C CA . GLU A 1 71 ? 17.061 13.998 11.470 1.00 44.09 71 GLU A CA 1
ATOM 572 C C . GLU A 1 71 ? 17.669 14.519 10.163 1.00 44.09 71 GLU A C 1
ATOM 574 O O . GLU A 1 71 ? 18.416 13.831 9.466 1.00 44.09 71 GLU A O 1
ATOM 579 N N . SER A 1 72 ? 17.305 15.741 9.775 1.00 46.84 72 SER A N 1
ATOM 580 C CA . SER A 1 72 ? 18.156 16.511 8.883 1.00 46.84 72 SER A CA 1
ATOM 581 C C . SER A 1 72 ? 19.333 17.023 9.714 1.00 46.84 72 SER A C 1
ATOM 583 O O . SER A 1 72 ? 19.304 18.152 10.204 1.00 46.84 72 SER A O 1
ATOM 585 N N . GLU A 1 73 ? 20.381 16.213 9.868 1.00 43.44 73 GLU A N 1
ATOM 586 C CA . GLU A 1 73 ? 21.727 16.769 10.036 1.00 43.44 73 GLU A CA 1
ATOM 587 C C . GLU A 1 73 ? 22.139 17.400 8.702 1.00 43.44 73 GLU A C 1
ATOM 589 O O . GLU A 1 73 ? 22.927 16.859 7.932 1.00 43.44 73 GLU A O 1
ATOM 594 N N . ASP A 1 74 ? 21.549 18.550 8.391 1.00 40.75 74 ASP A N 1
ATOM 595 C CA . ASP A 1 74 ? 22.235 19.531 7.570 1.00 40.75 74 ASP A CA 1
ATOM 596 C C . ASP A 1 74 ? 22.792 20.547 8.567 1.00 40.75 74 ASP A C 1
ATOM 598 O O . ASP A 1 74 ? 22.090 21.443 9.048 1.00 40.75 74 ASP A O 1
ATOM 602 N N . GLU A 1 75 ? 24.052 20.345 8.964 1.00 51.41 75 GLU A N 1
ATOM 603 C CA . GLU A 1 75 ? 24.849 21.351 9.659 1.00 51.41 75 GLU A CA 1
ATOM 604 C C . GLU A 1 75 ? 25.018 22.575 8.746 1.00 51.41 75 GLU A C 1
ATOM 606 O O . GLU A 1 75 ? 26.080 22.814 8.183 1.00 51.41 75 GLU A O 1
ATOM 611 N N . LYS A 1 76 ? 23.975 23.395 8.626 1.00 45.16 76 LYS A N 1
ATOM 612 C CA . LYS A 1 76 ? 24.078 24.851 8.561 1.00 45.16 76 LYS A CA 1
ATOM 613 C C . LYS A 1 76 ? 22.808 25.451 9.130 1.00 45.16 76 LYS A C 1
ATOM 615 O O . LYS A 1 76 ? 21.821 25.682 8.440 1.00 45.16 76 LYS A O 1
ATOM 620 N N . SER A 1 77 ? 22.916 25.777 10.415 1.00 50.91 77 SER A N 1
ATOM 621 C CA . SER A 1 77 ? 22.269 26.921 11.048 1.00 50.91 77 SER A CA 1
ATOM 622 C C . SER A 1 77 ? 21.822 27.983 10.033 1.00 50.91 77 SER A C 1
ATOM 624 O O . SER A 1 77 ? 22.613 28.734 9.458 1.00 50.91 77 SER A O 1
ATOM 626 N N . SER A 1 78 ? 20.516 28.0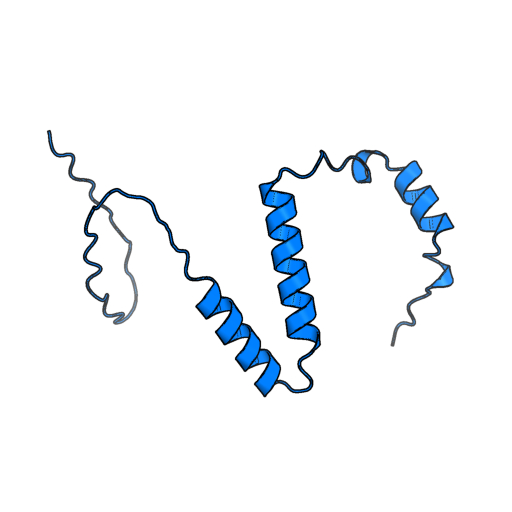60 9.832 1.00 45.44 78 SER A N 1
ATOM 627 C CA . SER A 1 78 ? 19.825 29.320 9.618 1.00 45.44 78 SER A CA 1
ATOM 628 C C . SER A 1 78 ? 18.494 29.178 10.320 1.00 45.44 78 SER A C 1
ATOM 630 O O . SER A 1 78 ? 17.565 28.547 9.824 1.00 45.44 78 SER A O 1
ATOM 632 N N . THR A 1 79 ? 18.470 29.706 11.538 1.00 50.72 79 THR A N 1
ATOM 633 C CA . THR A 1 79 ? 17.322 29.869 12.425 1.00 50.72 79 THR A CA 1
ATOM 634 C C . THR A 1 79 ? 16.148 30.487 11.664 1.00 50.72 79 THR A C 1
ATOM 636 O O . THR A 1 79 ? 15.941 31.698 11.656 1.00 50.72 79 THR A O 1
ATOM 639 N N . SER A 1 80 ? 15.350 29.644 11.015 1.00 49.69 80 SER A N 1
ATOM 640 C CA . SER A 1 80 ? 14.034 30.024 10.525 1.00 49.69 80 SER A CA 1
ATOM 641 C C . SER A 1 80 ? 13.086 29.959 11.715 1.00 49.69 80 SER A C 1
ATOM 643 O O . SER A 1 80 ? 12.602 28.897 12.100 1.00 49.69 80 SER A O 1
ATOM 645 N N . SER A 1 81 ? 12.888 31.103 12.370 1.00 54.19 81 SER A N 1
ATOM 646 C CA . SER A 1 81 ? 11.861 31.254 13.397 1.00 54.19 81 SER A CA 1
ATOM 647 C C . SER A 1 81 ? 10.494 31.210 12.712 1.00 54.19 81 SER A C 1
ATOM 649 O O . SER A 1 81 ? 10.045 32.197 12.130 1.00 54.19 81 SER A O 1
ATOM 651 N N . ILE A 1 82 ? 9.844 30.046 12.748 1.00 55.31 82 ILE A N 1
ATOM 652 C CA . ILE A 1 82 ? 8.469 29.881 12.276 1.00 55.31 82 ILE A CA 1
ATOM 653 C C . ILE A 1 82 ? 7.557 30.501 13.339 1.00 55.31 82 ILE A C 1
ATOM 655 O O . ILE A 1 82 ? 7.278 29.894 14.372 1.00 55.31 82 ILE A O 1
ATOM 659 N N . LYS A 1 83 ? 7.119 31.744 13.118 1.00 58.31 83 LYS A N 1
ATOM 660 C CA . LYS A 1 83 ? 6.027 32.326 13.907 1.00 58.31 83 LYS A CA 1
ATOM 661 C C . LYS A 1 83 ? 4.724 31.656 13.474 1.00 58.31 83 LYS A C 1
ATOM 663 O O . LYS A 1 83 ? 4.455 31.583 12.277 1.00 58.31 83 LYS A O 1
ATOM 668 N N . MET A 1 84 ? 3.957 31.147 14.443 1.00 56.56 84 MET A N 1
ATOM 669 C CA . MET A 1 84 ? 2.647 30.532 14.208 1.00 56.56 84 MET A CA 1
ATOM 670 C C . MET A 1 84 ? 1.778 31.451 13.343 1.00 56.56 84 MET A C 1
ATOM 672 O O . MET A 1 84 ? 1.591 32.622 13.672 1.00 56.56 84 MET A O 1
ATOM 676 N N . VAL A 1 85 ? 1.284 30.907 12.232 1.00 49.31 85 VAL A N 1
ATOM 677 C CA . VAL A 1 85 ? 0.301 31.554 11.363 1.00 49.31 85 VAL A CA 1
ATOM 678 C C . VAL A 1 85 ? -1.071 31.235 11.938 1.00 49.31 85 VAL A C 1
ATOM 680 O O . VAL A 1 85 ? -1.475 30.074 11.965 1.00 49.31 85 VAL A O 1
ATOM 683 N N . ASP A 1 86 ? -1.746 32.267 12.435 1.00 55.41 86 ASP A N 1
ATOM 684 C CA . ASP A 1 86 ? -3.151 32.193 12.814 1.00 55.41 86 ASP A CA 1
ATOM 685 C C . ASP A 1 86 ? -3.990 32.164 11.533 1.00 55.41 86 ASP A C 1
ATOM 687 O O . ASP A 1 86 ? -3.864 33.042 10.674 1.00 55.41 86 ASP A O 1
ATOM 691 N N . LEU A 1 87 ? -4.773 31.102 11.364 1.00 52.41 87 LEU A N 1
ATOM 692 C CA . LEU A 1 87 ? -5.549 30.854 10.156 1.00 52.41 87 LEU A CA 1
ATOM 693 C C . LEU A 1 87 ? -6.980 31.344 10.392 1.00 52.41 87 LEU A C 1
ATOM 695 O O . LEU A 1 87 ? -7.890 30.556 10.640 1.00 52.41 87 LEU A O 1
ATOM 699 N N . ALA A 1 88 ? -7.155 32.663 10.346 1.00 48.00 88 ALA A N 1
ATOM 700 C CA . ALA A 1 88 ? -8.470 33.279 10.258 1.00 48.00 88 ALA A CA 1
ATOM 701 C C . ALA A 1 88 ? -8.797 33.571 8.787 1.00 48.00 88 ALA A C 1
ATOM 703 O O . ALA A 1 88 ? -8.028 34.248 8.109 1.00 48.00 88 ALA A O 1
ATOM 704 N N . ASP A 1 89 ? -9.915 32.981 8.360 1.00 51.28 89 ASP A N 1
ATOM 705 C CA . ASP A 1 89 ? -10.713 33.138 7.140 1.00 51.28 89 ASP A CA 1
ATOM 706 C C . ASP A 1 89 ? -10.081 33.729 5.871 1.00 51.28 89 ASP A C 1
ATOM 708 O O . ASP A 1 89 ? -9.635 34.870 5.814 1.00 51.28 89 ASP A O 1
ATOM 712 N N . ASP A 1 90 ? -10.205 32.909 4.823 1.00 53.25 90 ASP A N 1
ATOM 713 C CA . ASP A 1 90 ? -10.299 33.218 3.400 1.00 53.25 90 ASP A CA 1
ATOM 714 C C . ASP A 1 90 ? -9.323 34.246 2.808 1.00 53.25 90 ASP A C 1
ATOM 716 O O . ASP A 1 90 ? -9.368 35.447 3.043 1.00 53.25 90 ASP A O 1
ATOM 720 N N . THR A 1 9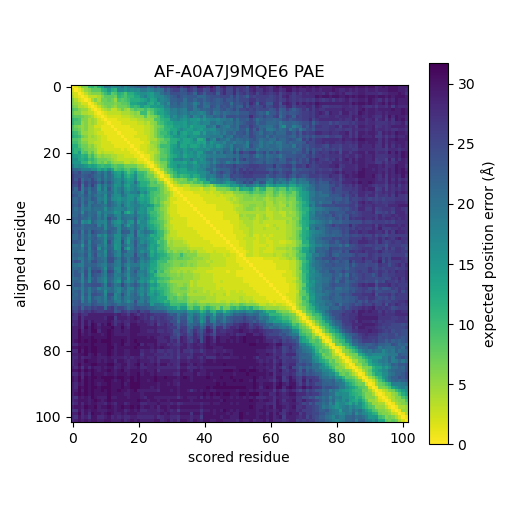1 ? -8.525 33.740 1.863 1.00 62.25 91 THR A N 1
ATOM 721 C CA . THR A 1 91 ? -7.528 34.413 1.010 1.00 62.25 91 THR A CA 1
ATOM 722 C C . THR A 1 91 ? -6.205 34.793 1.670 1.00 62.25 91 THR A C 1
ATOM 724 O O . THR A 1 91 ? -6.038 35.856 2.251 1.00 62.25 91 THR A O 1
ATOM 727 N N . THR A 1 92 ? -5.173 33.980 1.431 1.00 46.72 92 THR A N 1
ATOM 728 C CA . THR A 1 92 ? -3.782 34.410 1.633 1.00 46.72 92 THR A CA 1
ATOM 729 C C . THR A 1 92 ? -2.867 33.848 0.545 1.00 46.72 92 THR A C 1
ATOM 731 O O . THR A 1 92 ? -2.426 32.701 0.573 1.00 46.72 92 THR A O 1
ATOM 734 N N . SER A 1 93 ? -2.572 34.682 -0.458 1.00 51.09 93 SER A N 1
ATOM 735 C CA . SER A 1 93 ? -1.435 34.480 -1.359 1.00 51.09 93 SER A CA 1
ATOM 736 C C . SER A 1 93 ? -0.132 34.693 -0.591 1.00 51.09 93 SER A C 1
ATOM 738 O O . SER A 1 93 ? 0.071 35.729 0.041 1.00 51.09 93 SER A O 1
ATOM 740 N N . ILE A 1 94 ? 0.768 33.717 -0.668 1.00 48.72 94 ILE A N 1
ATOM 741 C CA . ILE A 1 94 ? 2.062 33.753 0.015 1.00 48.72 94 ILE A CA 1
ATOM 742 C C . ILE A 1 94 ? 3.061 34.496 -0.880 1.00 48.72 94 ILE A C 1
ATOM 744 O O . ILE A 1 94 ? 3.435 34.000 -1.941 1.00 48.72 94 ILE A O 1
ATOM 748 N N . THR A 1 95 ? 3.512 35.679 -0.453 1.00 45.62 95 THR A N 1
ATOM 749 C CA . THR A 1 95 ? 4.608 36.407 -1.118 1.00 45.62 95 THR A CA 1
ATOM 750 C C . THR A 1 95 ? 5.900 36.193 -0.334 1.00 45.62 95 THR A C 1
ATOM 752 O O . THR A 1 95 ? 6.003 36.615 0.814 1.00 45.62 95 THR A O 1
ATOM 755 N N . ILE A 1 96 ? 6.892 35.538 -0.945 1.00 55.75 96 ILE A N 1
ATOM 756 C CA . ILE A 1 96 ? 8.211 35.293 -0.340 1.00 55.75 96 ILE A CA 1
ATOM 757 C C . ILE A 1 96 ? 9.203 36.326 -0.884 1.00 55.75 96 ILE A C 1
ATOM 759 O O . ILE A 1 96 ? 9.647 36.230 -2.029 1.00 55.75 96 ILE A O 1
ATOM 763 N N . THR A 1 97 ? 9.587 37.307 -0.069 1.00 53.00 97 THR A N 1
ATOM 764 C CA . THR A 1 97 ? 10.674 38.245 -0.381 1.00 53.00 97 THR A CA 1
ATOM 765 C C . THR A 1 97 ? 12.017 37.668 0.073 1.00 53.00 97 THR A C 1
ATOM 767 O O . THR A 1 97 ? 12.273 37.483 1.259 1.00 53.00 97 THR A O 1
ATOM 770 N N . LYS A 1 98 ? 12.904 37.374 -0.886 1.00 58.38 98 LYS A N 1
ATOM 771 C CA . LYS A 1 98 ? 14.300 36.992 -0.616 1.00 58.38 98 LYS A CA 1
ATOM 772 C C . LYS A 1 98 ? 15.159 38.251 -0.482 1.00 58.38 98 LYS A C 1
ATOM 774 O O . LYS A 1 98 ? 15.442 38.908 -1.481 1.00 58.38 98 LYS A O 1
ATOM 779 N N . THR A 1 99 ? 15.613 38.577 0.723 1.00 57.06 99 THR A N 1
ATOM 780 C CA . THR A 1 99 ? 16.672 39.572 0.947 1.00 57.06 99 THR A CA 1
ATOM 781 C C . THR A 1 99 ? 18.040 38.906 0.814 1.00 57.06 99 THR A C 1
ATOM 783 O O . THR A 1 99 ? 18.390 37.999 1.562 1.00 57.06 99 THR A O 1
ATOM 786 N N . LYS A 1 100 ? 18.826 39.348 -0.172 1.00 52.84 100 LYS A N 1
ATOM 787 C CA . LYS A 1 100 ? 20.214 38.920 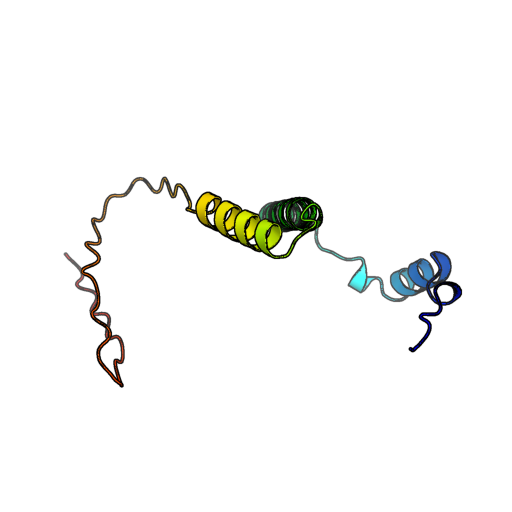-0.377 1.00 52.84 100 LYS A CA 1
ATOM 788 C C . LYS A 1 100 ? 21.120 39.822 0.466 1.00 52.84 100 LYS A C 1
ATOM 790 O O . LYS A 1 100 ? 21.222 41.009 0.163 1.00 52.84 100 LYS A O 1
ATOM 795 N N . GLN A 1 101 ? 21.742 39.297 1.523 1.00 54.19 101 GLN A N 1
ATOM 796 C CA . GLN A 1 101 ? 22.855 40.002 2.171 1.00 54.19 101 GLN A CA 1
ATOM 797 C C . GLN A 1 101 ? 24.098 39.931 1.271 1.00 54.19 101 GLN A C 1
ATOM 799 O O . GLN A 1 101 ? 24.296 38.947 0.556 1.00 54.19 101 GLN A O 1
ATOM 804 N N . LYS A 1 102 ? 24.834 41.044 1.234 1.00 44.75 102 LYS A N 1
ATOM 805 C CA . LYS A 1 102 ? 25.948 41.336 0.326 1.00 44.75 102 LYS A CA 1
ATOM 806 C C . LYS A 1 102 ? 27.259 40.762 0.845 1.00 44.75 102 LYS A C 1
ATOM 808 O O . LYS A 1 102 ? 27.443 40.810 2.079 1.00 44.75 102 LYS A O 1
#

Secondary structure (DSSP, 8-state):
-----GGGG-HHHHHHHHHH-HHHH------HHHHHHHHHHHHHHHHHHT--SHHHHHHHHHHHHHTT--------------------SS------------

Sequence (102 aa):
MMKFNDEKYDSKYLDNFFNKNPRLCKFAAADQTTTKFLQAKSTANAMLAQANTKKEYKKLMVEMLSSMDFESEDEKSSTSSIKMVDLADDTTSITITKTKQK

Foldseek 3Di:
DDDDDVVCVPPVNVVVVCVVVVVVVPPPPQPPVSVVVVVLVVVLVVCLVPDPDPVSNVVSVVVSVVVPPDPPPPPDDDPPPDDDDDDDDDDDDDDDDDDDDD

pLDDT: mean 71.84, std 17.43, range [40.75, 95.19]

Organism: Gossypium schwendimanii (NCBI:txid34291)

Radius of gyration: 23.92 Å; Cα contacts (8 Å, |Δi|>4): 14; chains: 1; bounding box: 45×61×42 Å